Protein AF-A0A7C8A6H5-F1 (afdb_monomer)

Solvent-accessible surface area (backbone atoms only — not comparable to full-atom values): 8180 Å² total; per-residue (Å²): 136,84,84,82,81,81,84,80,77,82,80,70,72,73,62,60,58,61,56,54,55,52,52,55,51,50,64,53,47,51,59,51,53,50,50,53,52,53,54,54,66,75,66,67,78,63,75,45,79,48,80,43,55,62,35,34,33,38,32,46,80,95,40,56,68,58,50,48,51,50,26,66,50,40,50,58,56,51,53,5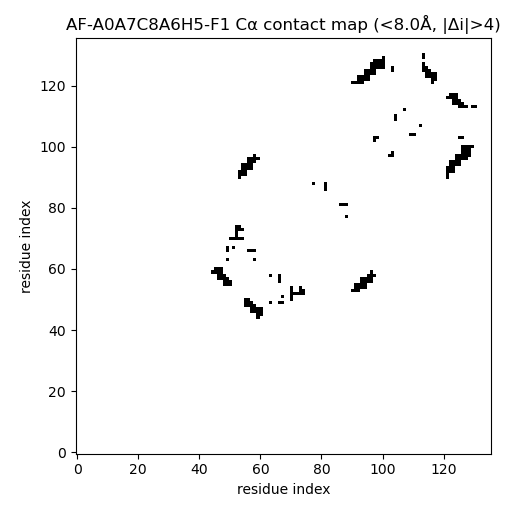2,50,26,67,75,71,74,49,83,79,90,64,67,40,36,35,38,53,33,63,53,57,64,62,47,40,70,77,34,100,45,92,84,63,54,60,51,74,43,74,98,67,42,30,35,43,32,33,42,67,72,54,73,82,74,84,122

Radius of gyration: 31.52 Å; Cα contacts (8 Å, |Δi|>4): 129; chains: 1; bounding box: 101×51×64 Å

Sequence (136 aa):
MRKRQSTINPAKDGVFDNQQSTIRNIALLFPMAFLIFFVVSLGAEEVYLLEEGGIKVLFESPHEPVARELAEIYPGVRAELENIFGWDLNITPSIILIRDTKQFQQMIRSPLTVAFAVPEKDLIVIDYSKMSAHTF

Nearest PDB structures (foldseek):
  4gaa-assembly1_B  TM=6.411E-01  e=1.776E-01  Xenopus laevis
  3b7t-assembly1_A  TM=6.364E-01  e=3.230E-01  Homo sapiens
  1gw6-assembly1_A  TM=6.122E-01  e=6.280E-01  Homo sapiens
  1h19-assembly1_A  TM=5.569E-01  e=4.504E-01  Homo sapiens
  3cho-assembly1_A  TM=6.126E-01  e=1.142E+00  Homo sapiens

Structure (mmCIF, N/CA/C/O backbone):
data_AF-A0A7C8A6H5-F1
#
_entry.id   AF-A0A7C8A6H5-F1
#
loop_
_atom_site.group_PDB
_atom_site.id
_atom_site.type_symbol
_atom_site.label_atom_id
_atom_site.label_alt_id
_atom_site.label_comp_id
_atom_site.label_asym_id
_atom_site.label_entity_id
_atom_site.label_seq_id
_atom_site.pdbx_PDB_ins_code
_atom_site.Cartn_x
_atom_site.Cartn_y
_atom_site.Cartn_z
_atom_site.occupancy
_atom_site.B_iso_or_equiv
_atom_site.auth_seq_id
_atom_site.auth_comp_id
_atom_site.auth_asym_id
_atom_site.auth_atom_id
_atom_site.pdbx_PDB_model_num
ATOM 1 N N . MET A 1 1 ? 87.103 -35.019 -41.434 1.00 46.25 1 MET A N 1
ATOM 2 C CA . MET A 1 1 ? 86.482 -33.672 -41.451 1.00 46.25 1 MET A CA 1
ATOM 3 C C . MET A 1 1 ? 85.149 -33.744 -40.707 1.00 46.25 1 MET A C 1
ATOM 5 O O . MET A 1 1 ? 84.340 -34.605 -41.023 1.00 46.25 1 MET A O 1
ATOM 9 N N . ARG A 1 2 ? 84.986 -32.941 -39.644 1.00 42.97 2 ARG A N 1
ATOM 10 C CA . ARG A 1 2 ? 83.870 -32.974 -38.671 1.00 42.97 2 ARG A CA 1
ATOM 11 C C . ARG A 1 2 ? 82.565 -32.427 -39.273 1.00 42.97 2 ARG A C 1
ATOM 13 O O . ARG A 1 2 ? 82.565 -31.312 -39.786 1.00 42.97 2 ARG A O 1
ATOM 20 N N . LYS A 1 3 ? 81.452 -33.156 -39.117 1.00 47.78 3 LYS A N 1
ATOM 21 C CA . LYS A 1 3 ? 80.086 -32.615 -39.262 1.00 47.78 3 LYS A CA 1
ATOM 22 C C . LYS A 1 3 ? 79.843 -31.558 -38.174 1.00 47.78 3 LYS A C 1
ATOM 24 O O . LYS A 1 3 ? 80.091 -31.834 -37.003 1.00 47.78 3 LYS A O 1
ATOM 29 N N . ARG A 1 4 ? 79.353 -30.368 -38.543 1.00 50.59 4 ARG A N 1
ATOM 30 C CA . ARG A 1 4 ? 78.789 -29.393 -37.593 1.00 50.59 4 ARG A CA 1
ATOM 31 C C . ARG A 1 4 ? 77.338 -29.787 -37.303 1.00 50.59 4 ARG A C 1
ATOM 33 O O . ARG A 1 4 ? 76.528 -29.830 -38.222 1.00 50.59 4 ARG A O 1
ATOM 40 N N . GLN A 1 5 ? 77.027 -30.085 -36.046 1.00 51.22 5 GLN A N 1
ATOM 41 C CA . GLN A 1 5 ? 75.654 -30.170 -35.549 1.00 51.22 5 GLN A CA 1
ATOM 42 C C . GLN A 1 5 ? 75.139 -28.751 -35.286 1.00 51.22 5 GLN A C 1
ATOM 44 O O . GLN A 1 5 ? 75.757 -27.993 -34.543 1.00 51.22 5 GLN A O 1
ATOM 49 N N . SER A 1 6 ? 74.029 -2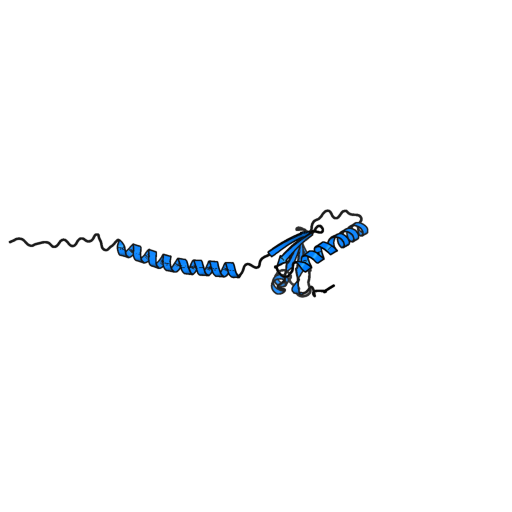8.398 -35.935 1.00 57.06 6 SER A N 1
ATOM 50 C CA . SER A 1 6 ? 73.233 -27.209 -35.633 1.00 57.06 6 SER A CA 1
ATOM 51 C C . SER A 1 6 ? 72.349 -27.539 -34.433 1.00 57.06 6 SER A C 1
ATOM 53 O O . SER A 1 6 ? 71.471 -28.396 -34.526 1.00 57.06 6 SER A O 1
ATOM 55 N N . THR A 1 7 ? 72.617 -26.924 -33.286 1.00 52.56 7 THR A N 1
ATOM 56 C CA . THR A 1 7 ? 71.765 -27.016 -32.099 1.00 52.56 7 THR A CA 1
ATOM 57 C C . THR A 1 7 ? 70.524 -26.153 -32.308 1.00 52.56 7 THR A C 1
ATOM 59 O O . THR A 1 7 ? 70.567 -24.940 -32.111 1.00 52.56 7 THR A O 1
ATOM 62 N N . ILE A 1 8 ? 69.420 -26.780 -32.713 1.00 59.19 8 ILE A N 1
ATOM 63 C CA . ILE A 1 8 ? 68.076 -26.205 -32.600 1.00 59.19 8 ILE A CA 1
ATOM 64 C C . ILE A 1 8 ? 67.708 -26.297 -31.117 1.00 59.19 8 ILE A C 1
ATOM 66 O O . ILE A 1 8 ? 67.745 -27.383 -30.544 1.00 59.19 8 ILE A O 1
ATOM 70 N N . ASN A 1 9 ? 67.446 -25.158 -30.478 1.00 55.50 9 ASN A N 1
ATOM 71 C CA . ASN A 1 9 ? 67.137 -25.071 -29.053 1.00 55.50 9 ASN A CA 1
ATOM 72 C C . ASN A 1 9 ? 65.602 -25.078 -28.880 1.00 55.50 9 ASN A C 1
ATOM 74 O O . ASN A 1 9 ? 64.980 -24.058 -29.166 1.00 55.50 9 ASN A O 1
ATOM 78 N N . PRO A 1 10 ? 64.969 -26.189 -28.451 1.00 50.72 10 PRO A N 1
ATOM 79 C CA . PRO A 1 10 ? 63.509 -26.356 -28.482 1.00 50.72 10 PRO A CA 1
ATOM 80 C C . PRO A 1 10 ? 62.769 -25.650 -27.329 1.00 50.72 10 PRO A C 1
ATOM 82 O O . PRO A 1 10 ? 61.564 -25.810 -27.173 1.00 50.72 10 PRO A O 1
ATOM 85 N N . ALA A 1 11 ? 63.471 -24.892 -26.483 1.00 52.25 11 ALA A N 1
ATOM 86 C CA . ALA A 1 11 ? 62.923 -24.395 -25.221 1.00 52.25 11 ALA A CA 1
ATOM 87 C C . ALA A 1 11 ? 62.239 -23.015 -25.298 1.00 52.25 11 ALA A C 1
ATOM 89 O O . ALA A 1 11 ? 61.730 -22.549 -24.281 1.00 52.25 11 ALA A O 1
ATOM 90 N N . LYS A 1 12 ? 62.227 -22.335 -26.455 1.00 52.78 12 LYS A N 1
ATOM 91 C CA . LYS A 1 12 ? 61.636 -20.984 -26.573 1.00 52.78 12 LYS A CA 1
ATOM 92 C C . LYS A 1 12 ? 60.240 -20.934 -27.190 1.00 52.78 12 LYS A C 1
ATOM 94 O O . LYS A 1 12 ? 59.549 -19.939 -26.992 1.00 52.78 12 LYS A O 1
ATOM 99 N N . ASP A 1 13 ? 59.794 -22.008 -27.830 1.00 54.72 13 ASP A N 1
ATOM 100 C CA . ASP A 1 13 ? 58.598 -21.943 -28.677 1.00 54.72 13 ASP A CA 1
ATOM 101 C C . ASP A 1 13 ? 57.312 -22.342 -27.924 1.00 54.72 13 ASP A C 1
ATOM 103 O O . ASP A 1 13 ? 56.215 -21.997 -28.343 1.00 54.72 13 ASP A O 1
ATOM 107 N N . GLY A 1 14 ? 57.427 -23.005 -26.763 1.00 52.25 14 GLY A N 1
ATOM 108 C CA . GLY A 1 14 ? 56.278 -23.521 -25.999 1.00 52.25 14 GLY A CA 1
ATOM 109 C C . GLY A 1 14 ? 55.718 -22.609 -24.897 1.00 52.25 14 GLY A C 1
ATOM 110 O O . GLY A 1 14 ? 54.669 -22.913 -24.336 1.00 52.25 14 GLY A O 1
ATOM 111 N N . VAL A 1 15 ? 56.397 -21.507 -24.553 1.00 51.78 15 VAL A N 1
ATOM 112 C CA . VAL A 1 15 ? 55.979 -20.617 -23.444 1.00 51.78 15 VAL A CA 1
ATOM 113 C C . VAL A 1 15 ? 55.149 -19.426 -23.939 1.00 51.78 15 VAL A C 1
ATOM 115 O O . VAL A 1 15 ? 54.221 -18.999 -23.256 1.00 51.78 15 VAL A O 1
ATOM 118 N N . PHE A 1 16 ? 55.419 -18.920 -25.146 1.00 51.94 16 PHE A N 1
ATOM 119 C CA . PHE A 1 16 ? 54.695 -17.770 -25.704 1.00 51.94 16 PHE A CA 1
ATOM 120 C C . PHE A 1 16 ? 53.270 -18.112 -26.168 1.00 51.94 16 PHE A C 1
ATOM 122 O O . PHE A 1 16 ? 52.378 -17.273 -26.058 1.00 51.94 16 PHE A O 1
ATOM 129 N N . ASP A 1 17 ? 53.030 -19.347 -26.611 1.00 56.09 17 ASP A N 1
ATOM 130 C CA . ASP A 1 17 ? 51.759 -19.746 -27.230 1.00 56.09 17 ASP A CA 1
ATOM 131 C C . ASP A 1 17 ? 50.621 -19.919 -26.195 1.00 56.09 17 ASP A C 1
ATOM 133 O O . ASP A 1 17 ? 49.484 -19.480 -26.388 1.00 56.09 17 ASP A O 1
ATOM 137 N N . ASN A 1 18 ? 50.939 -20.457 -25.010 1.00 53.53 18 ASN A N 1
ATOM 138 C CA . ASN A 1 18 ? 49.956 -20.635 -23.935 1.00 53.53 18 ASN A CA 1
ATOM 139 C C . ASN A 1 18 ? 49.540 -19.292 -23.296 1.00 53.53 18 ASN A C 1
ATOM 141 O O . ASN A 1 18 ? 48.363 -19.087 -22.992 1.00 53.53 18 ASN A O 1
ATOM 145 N N . GLN A 1 19 ? 50.480 -18.346 -23.167 1.00 53.62 19 GLN A N 1
ATOM 146 C CA . GLN A 1 19 ? 50.241 -17.010 -22.604 1.00 53.62 19 GLN A CA 1
ATOM 147 C C . GLN A 1 19 ? 49.394 -16.125 -23.539 1.00 53.62 19 GLN A C 1
ATOM 149 O O . GLN A 1 19 ? 48.608 -15.295 -23.083 1.00 53.62 19 GLN A O 1
ATOM 154 N N . GLN A 1 20 ? 49.488 -16.337 -24.854 1.00 55.91 20 GLN A N 1
ATOM 155 C CA . GLN A 1 20 ? 48.716 -15.596 -25.853 1.00 55.91 20 GLN A CA 1
ATOM 156 C C . GLN A 1 20 ? 47.242 -16.040 -25.912 1.00 55.91 20 GLN A C 1
ATOM 158 O O . GLN A 1 20 ? 46.350 -15.211 -26.113 1.00 55.91 20 GLN A O 1
ATOM 163 N N . SER A 1 21 ? 46.961 -17.324 -25.655 1.00 55.47 21 SER A N 1
ATOM 164 C CA . SER A 1 21 ? 45.593 -17.861 -25.577 1.00 55.47 21 SER A CA 1
ATOM 165 C C . SER A 1 21 ? 44.827 -17.392 -24.327 1.00 55.47 21 SER A C 1
ATOM 167 O O . SER A 1 21 ? 43.640 -17.067 -24.409 1.00 55.47 21 SER A O 1
ATOM 169 N N . THR A 1 22 ? 45.509 -17.269 -23.183 1.00 56.72 22 THR A N 1
ATOM 170 C CA . THR A 1 22 ? 44.914 -16.800 -21.921 1.00 56.72 22 THR A CA 1
ATOM 171 C C . THR A 1 22 ? 44.568 -15.316 -21.984 1.00 56.72 22 THR A C 1
ATOM 173 O O . THR A 1 22 ? 43.470 -14.934 -21.586 1.00 56.72 22 THR A O 1
ATOM 176 N N . ILE A 1 23 ? 45.445 -14.485 -22.560 1.00 59.34 23 ILE A N 1
ATOM 177 C CA . ILE A 1 23 ? 45.188 -13.047 -22.750 1.00 59.34 23 ILE A CA 1
ATOM 178 C C . ILE A 1 23 ? 43.997 -12.821 -23.692 1.00 59.34 23 ILE A C 1
ATOM 180 O O . ILE A 1 23 ? 43.159 -11.966 -23.416 1.00 59.34 23 ILE A O 1
ATOM 184 N N . ARG A 1 24 ? 43.861 -13.615 -24.764 1.00 57.69 24 ARG A N 1
ATOM 185 C CA . ARG A 1 24 ? 42.729 -13.515 -25.703 1.00 57.69 24 ARG A CA 1
ATOM 186 C C . ARG A 1 24 ? 41.391 -13.888 -25.052 1.00 57.69 24 ARG A C 1
ATOM 188 O O . ARG A 1 24 ? 40.385 -13.239 -25.320 1.00 57.69 24 ARG A O 1
ATOM 195 N N . ASN A 1 25 ? 41.384 -14.885 -24.167 1.00 58.25 25 ASN A N 1
ATOM 196 C CA . ASN A 1 25 ? 40.184 -15.293 -23.434 1.00 58.25 25 ASN A CA 1
ATOM 197 C C . ASN A 1 25 ? 39.819 -14.290 -22.325 1.00 58.25 25 ASN A C 1
ATOM 199 O O . ASN A 1 25 ? 38.649 -13.955 -22.176 1.00 58.25 25 ASN A O 1
ATOM 203 N N . ILE A 1 26 ? 40.799 -13.735 -21.601 1.00 60.72 26 ILE A N 1
ATOM 204 C CA . ILE A 1 26 ? 40.572 -12.66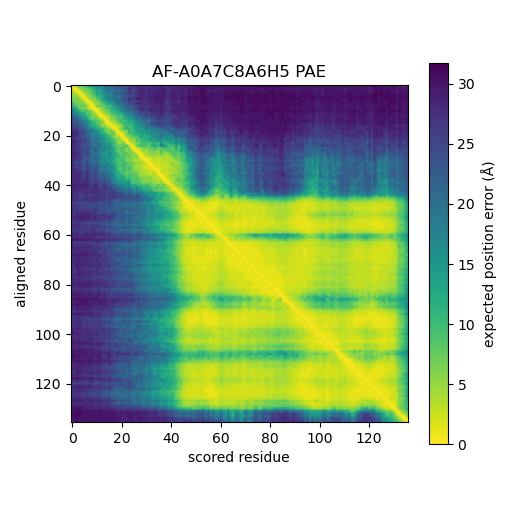8 -20.606 1.00 60.72 26 ILE A CA 1
ATOM 205 C C . ILE A 1 26 ? 40.062 -11.386 -21.285 1.00 60.72 26 ILE A C 1
ATOM 207 O O . ILE A 1 26 ? 39.130 -10.755 -20.789 1.00 60.72 26 ILE A O 1
ATOM 211 N N . ALA A 1 27 ? 40.606 -11.041 -22.457 1.00 67.31 27 ALA A N 1
ATOM 212 C CA . ALA A 1 27 ? 40.172 -9.893 -23.252 1.00 67.31 27 ALA A CA 1
ATOM 213 C C . ALA A 1 27 ? 38.741 -10.029 -23.806 1.00 67.31 27 ALA A C 1
ATOM 215 O O . ALA A 1 27 ? 38.126 -9.012 -24.107 1.00 67.31 27 ALA A O 1
ATOM 216 N N . LEU A 1 28 ? 38.200 -11.251 -23.919 1.00 62.72 28 LEU A N 1
ATOM 217 C CA . LEU A 1 28 ? 36.796 -11.509 -24.272 1.00 62.72 28 LEU A CA 1
ATOM 218 C C . LEU A 1 28 ? 35.878 -11.609 -23.042 1.00 62.72 28 LEU A C 1
ATOM 220 O O . LEU A 1 28 ? 34.720 -11.204 -23.108 1.00 62.72 28 LEU A O 1
ATOM 224 N N . LEU A 1 29 ? 36.387 -12.090 -21.904 1.00 67.19 29 LEU A N 1
ATOM 225 C CA . LEU A 1 29 ? 35.630 -12.148 -20.649 1.00 67.19 29 LEU A CA 1
ATOM 226 C C . LEU A 1 29 ? 35.382 -10.754 -20.056 1.00 67.19 29 LEU A C 1
ATOM 228 O O . LEU A 1 29 ? 34.307 -10.507 -19.516 1.00 67.19 29 LEU A O 1
ATOM 232 N N . PHE A 1 30 ? 36.337 -9.832 -20.197 1.00 74.88 30 PHE A N 1
ATOM 233 C CA . PHE A 1 30 ? 36.215 -8.457 -19.710 1.00 74.88 30 PHE A CA 1
ATOM 234 C C . PHE A 1 30 ? 35.038 -7.670 -20.331 1.00 74.88 30 PHE A C 1
ATOM 236 O O . PHE A 1 30 ? 34.218 -7.160 -19.567 1.00 74.88 30 PHE A O 1
ATOM 243 N N . PRO A 1 31 ? 34.862 -7.590 -21.669 1.00 79.12 31 PRO A N 1
ATOM 244 C CA . PRO A 1 31 ? 33.720 -6.898 -22.267 1.00 79.12 31 PRO A CA 1
ATOM 245 C C . PRO A 1 31 ? 32.392 -7.609 -21.991 1.00 79.12 31 PRO A C 1
ATOM 247 O O . PRO A 1 31 ? 31.372 -6.939 -21.869 1.00 79.12 31 PRO A O 1
ATOM 250 N N . MET A 1 32 ? 32.386 -8.939 -21.843 1.00 74.12 32 MET A N 1
ATOM 251 C CA . MET A 1 32 ? 31.176 -9.690 -21.495 1.00 74.12 32 MET A CA 1
ATOM 252 C C . MET A 1 32 ? 30.728 -9.406 -20.056 1.00 74.12 32 MET A C 1
ATOM 254 O O . MET A 1 32 ? 29.554 -9.130 -19.822 1.00 74.12 32 MET A O 1
ATOM 258 N N . ALA A 1 33 ? 31.660 -9.396 -19.099 1.00 78.31 33 ALA A N 1
ATOM 259 C CA . ALA A 1 33 ? 31.381 -9.008 -17.718 1.00 78.31 33 ALA A CA 1
ATOM 260 C C . ALA A 1 33 ? 30.963 -7.531 -17.610 1.00 78.31 33 ALA A C 1
ATOM 262 O O . ALA A 1 33 ? 30.037 -7.208 -16.869 1.00 78.31 33 ALA A O 1
ATOM 263 N N . PHE A 1 34 ? 31.592 -6.648 -18.392 1.00 75.75 34 PHE A N 1
ATOM 264 C CA . PHE A 1 34 ? 31.222 -5.235 -18.468 1.00 75.75 34 PHE A CA 1
ATOM 265 C C . PHE A 1 34 ? 29.803 -5.037 -19.019 1.00 75.75 34 PHE A C 1
ATOM 267 O O . PHE A 1 34 ? 29.039 -4.259 -18.457 1.00 75.75 34 PHE A O 1
ATOM 274 N N . LEU A 1 35 ? 29.415 -5.788 -20.056 1.00 72.75 35 LEU A N 1
ATOM 275 C CA . LEU A 1 35 ? 28.051 -5.792 -20.596 1.00 72.75 35 LEU A CA 1
ATOM 276 C C . LEU A 1 35 ? 27.024 -6.235 -19.552 1.00 72.75 35 LEU A C 1
ATOM 278 O O . LEU A 1 35 ? 25.993 -5.587 -19.399 1.00 72.75 35 LEU A O 1
ATOM 282 N N . ILE A 1 36 ? 27.317 -7.302 -18.805 1.00 71.88 36 ILE A N 1
ATOM 283 C CA . ILE A 1 36 ? 26.435 -7.790 -17.737 1.00 71.88 36 ILE A CA 1
ATOM 284 C C . ILE A 1 36 ? 26.292 -6.730 -16.634 1.00 71.88 36 ILE A C 1
ATOM 286 O O . ILE A 1 36 ? 25.178 -6.457 -16.193 1.00 71.88 36 ILE A O 1
ATOM 290 N N . PHE A 1 37 ? 27.390 -6.084 -16.228 1.00 66.00 37 PHE A N 1
ATOM 291 C CA . PHE A 1 37 ? 27.364 -5.017 -15.223 1.00 66.00 37 PHE A CA 1
ATOM 292 C C . PHE A 1 37 ? 26.546 -3.800 -15.684 1.00 66.00 37 PHE A C 1
ATOM 294 O O . PHE A 1 37 ? 25.729 -3.279 -14.925 1.00 66.00 37 PHE A O 1
ATOM 301 N N . PHE A 1 38 ? 26.706 -3.385 -16.944 1.00 63.62 38 PHE A N 1
ATOM 302 C CA . PHE A 1 38 ? 25.966 -2.256 -17.512 1.00 63.62 38 PHE A CA 1
ATOM 303 C C . PHE A 1 38 ? 24.454 -2.525 -17.566 1.00 63.62 38 PHE A C 1
ATOM 305 O O . PHE A 1 38 ? 23.663 -1.646 -17.237 1.00 63.62 38 PHE A O 1
ATOM 312 N N . VAL A 1 39 ? 24.047 -3.750 -17.922 1.00 65.00 39 VAL A N 1
ATOM 313 C CA . VAL A 1 39 ? 22.630 -4.153 -17.966 1.00 65.00 39 VAL A CA 1
ATOM 314 C C . VAL A 1 39 ? 21.988 -4.135 -16.575 1.00 65.00 39 VAL A C 1
ATOM 316 O O . VAL A 1 39 ? 20.867 -3.655 -16.441 1.00 65.00 39 VAL A O 1
ATOM 319 N N . VAL A 1 40 ? 22.689 -4.600 -15.535 1.00 62.62 40 VAL A N 1
ATOM 320 C CA . VAL A 1 40 ? 22.174 -4.571 -14.150 1.00 62.62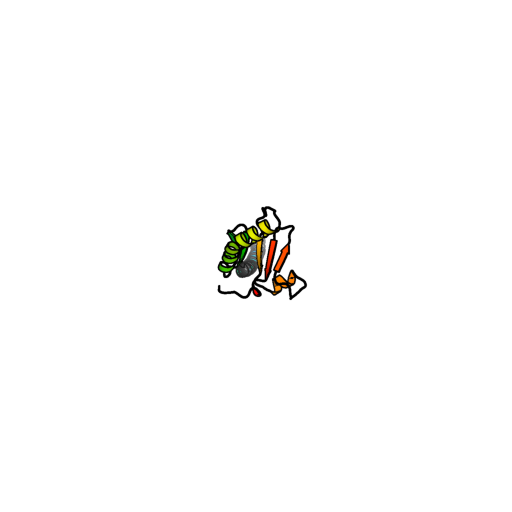 40 VAL A CA 1
ATOM 321 C C . VAL A 1 40 ? 22.024 -3.131 -13.646 1.00 62.62 40 VAL A C 1
ATOM 323 O O . VAL A 1 40 ? 21.018 -2.801 -13.026 1.00 62.62 40 VAL A O 1
ATOM 326 N N . SER A 1 41 ? 22.982 -2.257 -13.968 1.00 59.00 41 SER A N 1
ATOM 327 C CA . SER A 1 41 ? 22.953 -0.839 -13.585 1.00 59.00 41 SER A CA 1
ATOM 328 C C . SER A 1 41 ? 21.804 -0.049 -14.224 1.00 59.00 41 SER A C 1
ATOM 330 O O . SER A 1 41 ? 21.357 0.935 -13.646 1.00 59.00 41 SER A O 1
ATOM 332 N N . LEU A 1 42 ? 21.338 -0.452 -15.409 1.00 58.62 42 LEU A N 1
ATOM 333 C CA . LEU A 1 42 ? 20.215 0.175 -16.120 1.00 58.62 42 LEU A CA 1
ATOM 334 C C . LEU A 1 42 ? 18.835 -0.249 -15.584 1.00 58.62 42 LEU A C 1
ATOM 336 O O . LEU A 1 42 ? 17.843 0.387 -15.928 1.00 58.62 42 LEU A O 1
ATOM 340 N N . GLY A 1 43 ? 18.763 -1.321 -14.786 1.00 59.22 43 GLY A N 1
ATOM 341 C CA . GLY A 1 43 ? 17.509 -1.918 -14.311 1.00 59.22 43 GLY A CA 1
ATOM 342 C C . GLY A 1 43 ? 17.218 -1.737 -12.819 1.00 59.22 43 GLY A C 1
ATOM 343 O O . GLY A 1 43 ? 16.247 -2.308 -12.332 1.00 59.22 43 GLY A O 1
ATOM 344 N N . ALA A 1 44 ? 18.051 -0.998 -12.083 1.00 61.47 44 ALA A N 1
ATOM 345 C CA . ALA A 1 44 ? 17.797 -0.694 -10.680 1.00 61.47 44 ALA A CA 1
ATOM 346 C C . ALA A 1 44 ? 16.877 0.531 -10.578 1.00 61.47 44 ALA A C 1
ATOM 348 O O . ALA A 1 44 ? 17.327 1.667 -10.697 1.00 61.47 44 ALA A O 1
ATOM 349 N N . GLU A 1 45 ? 15.581 0.292 -10.393 1.00 67.06 45 GLU A N 1
ATOM 350 C CA . GLU A 1 45 ? 14.622 1.343 -10.048 1.00 67.06 45 GLU A CA 1
ATOM 351 C C . GLU A 1 45 ? 14.883 1.759 -8.587 1.00 67.06 45 GLU A C 1
ATOM 353 O O . GLU A 1 45 ? 14.922 0.913 -7.689 1.00 67.06 45 GLU A O 1
ATOM 358 N N . GLU A 1 46 ? 15.181 3.040 -8.343 1.00 78.50 46 GLU A N 1
ATOM 359 C CA . GLU A 1 46 ? 15.493 3.530 -6.996 1.00 78.50 46 GLU A CA 1
ATOM 360 C C . GLU A 1 46 ? 14.230 3.513 -6.125 1.00 78.50 46 GLU A C 1
ATOM 362 O O . GLU A 1 46 ? 13.271 4.247 -6.379 1.00 78.50 46 GLU A O 1
ATOM 367 N N . VAL A 1 47 ? 14.247 2.668 -5.091 1.00 86.31 47 VAL A N 1
ATOM 368 C CA . VAL A 1 47 ? 13.204 2.597 -4.064 1.00 86.31 47 VAL A CA 1
ATOM 369 C C . VAL A 1 47 ? 13.614 3.468 -2.880 1.00 86.31 47 VAL A C 1
ATOM 371 O O . VAL A 1 47 ? 14.684 3.287 -2.298 1.00 86.31 47 VAL A O 1
ATOM 374 N N . TYR A 1 48 ? 12.738 4.390 -2.507 1.00 91.44 48 TYR A N 1
ATOM 375 C CA . TYR A 1 48 ? 12.883 5.325 -1.400 1.00 91.44 48 TYR A CA 1
ATOM 376 C C . TYR A 1 48 ? 11.990 4.906 -0.232 1.00 91.44 48 TYR A C 1
ATOM 378 O O . TYR A 1 48 ? 10.980 4.225 -0.417 1.00 91.44 48 TYR A O 1
ATOM 386 N N . LEU A 1 49 ? 12.370 5.329 0.974 1.00 94.12 49 LEU A N 1
ATOM 387 C CA . LEU A 1 49 ? 11.629 5.103 2.211 1.00 94.12 49 LEU A CA 1
ATOM 388 C C . LEU A 1 49 ? 11.281 6.453 2.846 1.00 94.12 49 LEU A C 1
ATOM 390 O O . LEU A 1 49 ? 12.180 7.234 3.150 1.00 94.12 49 LEU A O 1
ATOM 394 N N . LEU A 1 50 ? 9.992 6.689 3.083 1.00 95.00 50 LEU A N 1
ATOM 395 C CA . LEU A 1 50 ? 9.490 7.766 3.935 1.00 95.00 50 LEU A CA 1
ATOM 396 C C . LEU A 1 50 ? 9.025 7.161 5.261 1.00 95.00 50 LEU A C 1
ATOM 398 O O . LEU A 1 50 ? 8.220 6.232 5.259 1.00 95.00 50 LEU A O 1
ATOM 402 N N . GLU A 1 51 ? 9.513 7.679 6.385 1.00 96.12 51 GLU A N 1
ATOM 403 C CA . GLU A 1 51 ? 9.108 7.245 7.727 1.00 96.12 51 GLU A CA 1
ATOM 404 C C . GLU A 1 51 ? 8.590 8.451 8.515 1.00 96.12 51 GLU A C 1
ATOM 406 O O . GLU A 1 51 ? 9.336 9.150 9.196 1.00 96.12 51 GLU A O 1
ATOM 411 N N . GLU A 1 52 ? 7.294 8.717 8.367 1.00 93.75 52 GLU A N 1
ATOM 412 C CA . GLU A 1 52 ? 6.597 9.867 8.944 1.00 93.75 52 GLU A CA 1
ATOM 413 C C . GLU A 1 52 ? 5.166 9.468 9.331 1.00 93.75 52 GLU A C 1
ATOM 415 O O . GLU A 1 52 ? 4.657 8.432 8.904 1.00 93.75 52 GLU A O 1
ATOM 420 N N . GLY A 1 53 ? 4.510 10.254 10.191 1.00 91.69 53 GLY A N 1
ATOM 421 C CA . GLY A 1 53 ? 3.099 10.037 10.540 1.00 91.69 53 GLY A CA 1
ATOM 422 C C . GLY A 1 53 ? 2.787 8.724 11.271 1.00 91.69 53 GLY A C 1
ATOM 423 O O . GLY A 1 53 ? 1.623 8.425 11.503 1.00 91.69 53 GLY A O 1
ATOM 424 N N . GLY A 1 54 ? 3.795 7.936 11.659 1.00 94.31 54 GLY A N 1
ATOM 425 C CA . GLY A 1 54 ? 3.603 6.610 12.253 1.00 94.31 54 GLY A CA 1
ATOM 426 C C . GLY A 1 54 ? 3.449 5.479 11.231 1.00 94.31 54 GLY A C 1
ATOM 427 O O . GLY A 1 54 ? 2.965 4.409 11.597 1.00 94.31 54 GLY A O 1
ATOM 428 N N . ILE A 1 55 ? 3.878 5.695 9.984 1.00 96.50 55 ILE A N 1
ATOM 429 C CA . ILE A 1 55 ? 3.950 4.677 8.929 1.00 96.50 55 ILE A CA 1
ATOM 430 C C . ILE A 1 55 ? 5.314 4.686 8.240 1.00 96.50 55 ILE A C 1
ATOM 432 O O . ILE A 1 55 ? 6.068 5.655 8.314 1.00 96.50 55 ILE A O 1
ATOM 436 N N . LYS A 1 56 ? 5.608 3.601 7.527 1.00 97.50 56 LYS A N 1
ATOM 437 C CA . LYS A 1 56 ? 6.750 3.486 6.615 1.00 97.50 56 LYS A CA 1
ATOM 438 C C . LYS A 1 56 ? 6.224 3.332 5.201 1.00 97.50 56 LYS A C 1
ATOM 440 O O . LYS A 1 56 ? 5.496 2.383 4.951 1.00 97.50 56 LYS A O 1
ATOM 445 N N . VAL A 1 57 ? 6.585 4.203 4.269 1.00 96.25 57 VAL A N 1
ATOM 446 C CA . VAL A 1 57 ? 6.148 4.106 2.870 1.00 96.25 57 VAL A CA 1
ATOM 447 C C . VAL A 1 57 ? 7.350 3.848 1.975 1.00 96.25 57 VAL A C 1
ATOM 449 O O . VAL A 1 57 ? 8.279 4.649 1.944 1.00 96.25 57 VAL A O 1
ATOM 452 N N . LEU A 1 58 ? 7.321 2.736 1.243 1.00 95.06 58 LEU A N 1
ATOM 453 C CA . LEU A 1 58 ? 8.275 2.408 0.193 1.00 95.06 58 LEU A CA 1
ATOM 454 C C . LEU A 1 58 ? 7.687 2.796 -1.164 1.00 95.06 58 LEU A C 1
ATOM 456 O O . LEU A 1 58 ? 6.584 2.362 -1.513 1.00 95.06 58 LEU A O 1
ATOM 460 N N . PHE A 1 59 ? 8.424 3.608 -1.918 1.00 91.25 59 PHE A N 1
ATOM 461 C CA . PHE A 1 59 ? 7.962 4.199 -3.174 1.00 91.25 59 PHE A CA 1
ATOM 462 C C . PHE A 1 59 ? 9.120 4.447 -4.152 1.00 91.25 59 PHE A C 1
ATOM 464 O O . PHE A 1 59 ? 10.279 4.486 -3.756 1.00 91.25 59 PHE A O 1
ATOM 471 N N . GLU A 1 60 ? 8.812 4.642 -5.432 1.00 87.00 60 GLU A N 1
ATOM 472 C CA . GLU A 1 60 ? 9.785 5.021 -6.471 1.00 87.00 60 GLU A CA 1
ATOM 473 C C . GLU A 1 60 ? 9.800 6.548 -6.691 1.00 87.00 60 GLU A C 1
ATOM 475 O O . GLU A 1 60 ? 8.796 7.221 -6.456 1.00 87.00 60 GLU A O 1
ATOM 480 N N . SER A 1 61 ? 10.917 7.098 -7.189 1.00 75.44 61 SER A N 1
ATOM 481 C CA . SER A 1 61 ? 11.247 8.545 -7.229 1.00 75.44 61 SER A CA 1
ATOM 482 C C . SER A 1 61 ? 10.118 9.536 -7.590 1.00 75.44 61 SER A C 1
ATOM 484 O O . SER A 1 61 ? 10.012 10.563 -6.920 1.00 75.44 61 SER A O 1
ATOM 486 N N . PRO A 1 62 ? 9.222 9.310 -8.576 1.00 79.88 62 PRO A N 1
ATOM 487 C CA . PRO A 1 62 ? 8.179 10.300 -8.862 1.00 79.88 62 PRO A CA 1
ATOM 488 C C . PRO A 1 62 ? 7.013 10.316 -7.848 1.00 79.88 62 PRO A C 1
ATOM 490 O O . PRO A 1 62 ? 6.073 11.089 -8.035 1.00 79.88 62 PRO A O 1
ATOM 493 N N . HIS A 1 63 ? 7.027 9.480 -6.803 1.00 82.38 63 HIS A N 1
ATOM 494 C CA . HIS A 1 63 ? 5.864 9.221 -5.938 1.00 82.38 63 HIS A CA 1
ATOM 495 C C . HIS A 1 63 ? 6.005 9.701 -4.486 1.00 82.38 63 HIS A C 1
ATOM 497 O O . HIS A 1 63 ? 5.134 9.413 -3.664 1.00 82.38 63 HIS A O 1
ATOM 503 N N . GLU A 1 64 ? 7.036 10.488 -4.170 1.00 88.56 64 GLU A N 1
ATOM 504 C CA . GLU A 1 64 ? 7.191 11.109 -2.844 1.00 88.56 64 GLU A CA 1
ATOM 505 C C . GLU A 1 64 ? 5.942 11.886 -2.373 1.00 88.56 64 GLU A C 1
ATOM 507 O O . GLU A 1 64 ? 5.558 11.714 -1.215 1.00 88.56 64 GLU A O 1
ATOM 512 N N . PRO A 1 65 ? 5.243 12.682 -3.218 1.00 89.81 65 PRO A N 1
ATOM 513 C CA . PRO A 1 65 ? 4.063 13.425 -2.769 1.00 89.81 65 PRO A CA 1
ATOM 514 C C . PRO A 1 65 ? 2.954 12.526 -2.212 1.00 89.81 65 PRO A C 1
ATOM 516 O O . PRO A 1 65 ? 2.320 12.871 -1.223 1.00 89.81 65 PRO A O 1
ATOM 519 N N . VAL A 1 66 ? 2.764 11.348 -2.809 1.00 88.62 66 VAL A N 1
ATOM 520 C CA . VAL A 1 66 ? 1.743 10.374 -2.393 1.00 88.62 66 VAL A CA 1
ATOM 521 C C . VAL A 1 66 ? 2.160 9.696 -1.095 1.00 88.62 66 VAL A C 1
ATOM 523 O O . VAL A 1 66 ? 1.339 9.487 -0.208 1.00 88.62 66 VAL A O 1
ATOM 526 N N . ALA A 1 67 ? 3.449 9.373 -0.953 1.00 91.88 67 ALA A N 1
ATOM 527 C CA . ALA A 1 67 ? 3.976 8.854 0.302 1.00 91.88 67 ALA A CA 1
ATOM 528 C C . ALA A 1 67 ? 3.754 9.848 1.452 1.00 91.88 67 ALA A C 1
ATOM 530 O O . ALA A 1 67 ? 3.329 9.446 2.536 1.00 91.88 67 ALA A O 1
ATOM 531 N N . ARG A 1 68 ? 3.977 11.142 1.194 1.00 93.75 68 ARG A N 1
ATOM 532 C CA . ARG A 1 68 ? 3.751 12.212 2.169 1.00 93.75 68 ARG A CA 1
ATOM 533 C C . ARG A 1 68 ? 2.273 12.384 2.507 1.00 93.75 68 ARG A C 1
ATOM 535 O O . ARG A 1 68 ? 1.934 12.445 3.680 1.00 93.75 68 ARG A O 1
ATOM 542 N N . GLU A 1 69 ? 1.397 12.369 1.508 1.00 91.94 69 GLU A N 1
ATOM 543 C CA . GLU A 1 69 ? -0.055 12.421 1.716 1.00 91.94 69 GLU A CA 1
ATOM 544 C C . GLU A 1 69 ? -0.537 11.269 2.615 1.00 91.94 69 GLU A C 1
ATOM 546 O O . GLU A 1 69 ? -1.284 11.484 3.569 1.00 91.94 69 GLU A O 1
ATOM 551 N N . LEU A 1 70 ? -0.054 10.042 2.383 1.00 92.56 70 LEU A N 1
ATOM 552 C CA . LEU A 1 70 ? -0.370 8.901 3.248 1.00 92.56 70 LEU A CA 1
ATOM 553 C C . LEU A 1 70 ? 0.102 9.120 4.692 1.00 92.56 70 LEU A C 1
ATOM 555 O O . LEU A 1 70 ? -0.626 8.779 5.628 1.00 92.56 70 LEU A O 1
ATOM 559 N N . ALA A 1 71 ? 1.291 9.697 4.879 1.00 94.62 71 ALA A N 1
ATOM 560 C CA . ALA A 1 71 ? 1.828 10.011 6.201 1.00 94.62 71 ALA A CA 1
ATOM 561 C C . ALA A 1 71 ? 1.028 11.116 6.913 1.00 94.62 71 ALA A C 1
ATOM 563 O O . ALA A 1 71 ? 0.892 11.082 8.135 1.00 94.62 71 ALA A O 1
ATOM 564 N N . GLU A 1 72 ? 0.454 12.061 6.168 1.00 95.25 72 GLU A N 1
ATOM 565 C CA . GLU A 1 72 ? -0.417 13.112 6.706 1.00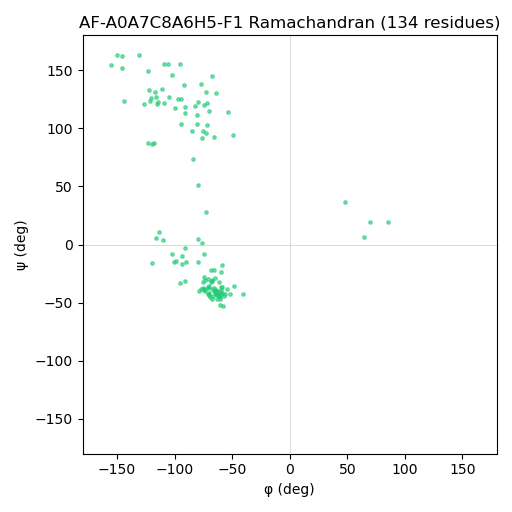 95.25 72 GLU A CA 1
ATOM 566 C C . GLU A 1 72 ? -1.808 12.578 7.093 1.00 95.25 72 GLU A C 1
ATOM 568 O O . GLU A 1 72 ? -2.356 12.969 8.125 1.00 95.25 72 GLU A O 1
ATOM 573 N N . ILE A 1 73 ? -2.371 11.656 6.304 1.00 93.38 73 ILE A N 1
ATOM 574 C CA . ILE A 1 73 ? -3.712 11.089 6.532 1.00 93.38 73 ILE A CA 1
ATOM 575 C C . ILE A 1 73 ? -3.713 10.048 7.663 1.00 93.38 73 ILE A C 1
ATOM 577 O O . ILE A 1 73 ? -4.667 9.983 8.448 1.00 93.38 73 ILE A O 1
ATOM 581 N N . TYR A 1 74 ? -2.669 9.218 7.764 1.00 93.94 74 TYR A N 1
ATOM 582 C CA . TYR A 1 74 ? -2.664 8.063 8.667 1.00 93.94 74 TYR A CA 1
ATOM 583 C C . TYR A 1 74 ? -2.924 8.391 10.147 1.00 93.94 74 TYR A C 1
ATOM 585 O O . TYR A 1 74 ? -3.716 7.667 10.753 1.00 93.94 74 TYR A O 1
ATOM 593 N N . PRO A 1 75 ? -2.358 9.454 10.756 1.00 94.56 75 PRO A N 1
ATOM 594 C CA . PRO A 1 75 ? -2.660 9.804 12.143 1.00 94.56 75 PRO A CA 1
ATOM 595 C C . PRO A 1 75 ? -4.160 9.973 12.417 1.00 94.56 75 PRO A C 1
ATOM 597 O O . PRO A 1 75 ? -4.644 9.543 13.464 1.00 94.56 75 PRO A O 1
ATOM 600 N N . GLY A 1 76 ? -4.904 10.551 11.467 1.00 94.75 76 GLY A N 1
ATOM 601 C CA . GLY A 1 76 ? -6.356 10.705 11.565 1.00 94.75 76 GLY A CA 1
ATOM 602 C C . GLY A 1 76 ? -7.082 9.361 11.518 1.00 94.75 76 GLY A C 1
ATOM 603 O O . GLY A 1 76 ? -7.916 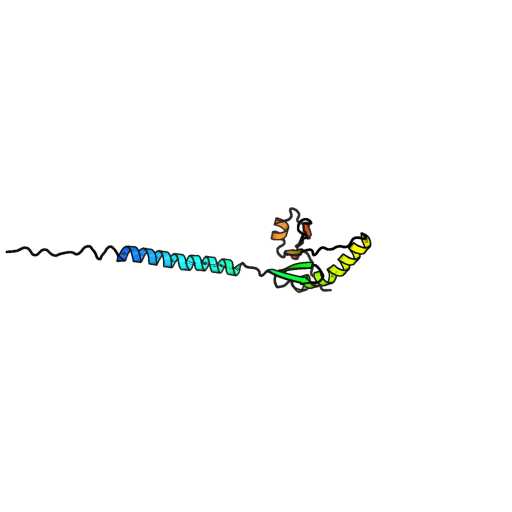9.084 12.379 1.00 94.75 76 GLY A O 1
ATOM 604 N N . VAL A 1 77 ? -6.707 8.496 10.569 1.00 92.88 77 VAL A N 1
ATOM 605 C CA . VAL A 1 77 ? -7.257 7.132 10.448 1.00 92.88 77 VAL A CA 1
ATOM 606 C C . VAL A 1 77 ? -6.961 6.308 11.700 1.00 92.88 77 VAL A C 1
ATOM 608 O O . VAL A 1 77 ? -7.845 5.630 12.220 1.00 92.88 77 VAL A O 1
ATOM 611 N N . ARG A 1 78 ? -5.733 6.385 12.225 1.00 93.12 78 ARG A N 1
ATOM 612 C CA . ARG A 1 78 ? -5.341 5.712 13.464 1.00 93.12 78 ARG A CA 1
ATOM 613 C C . ARG A 1 78 ? -6.225 6.162 14.624 1.00 93.12 78 ARG A C 1
ATOM 615 O O . ARG A 1 78 ? -6.825 5.312 15.273 1.00 93.12 78 ARG A O 1
ATOM 622 N N . ALA A 1 79 ? -6.349 7.469 14.847 1.00 93.88 79 ALA A N 1
ATOM 623 C CA . ALA A 1 79 ? -7.154 8.008 15.941 1.00 93.88 79 ALA A CA 1
ATOM 624 C C . ALA A 1 79 ? -8.634 7.597 15.838 1.00 93.88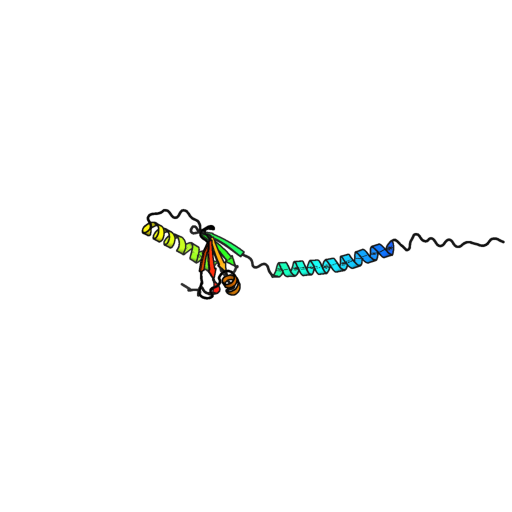 79 ALA A C 1
ATOM 626 O O . ALA A 1 79 ? -9.263 7.272 16.847 1.00 93.88 79 ALA A O 1
ATOM 627 N N . GLU A 1 80 ? -9.194 7.571 14.625 1.00 94.62 80 GLU A N 1
ATOM 628 C CA . GLU A 1 80 ? -10.564 7.108 14.392 1.00 94.62 80 GLU A CA 1
ATOM 629 C C . GLU A 1 80 ? -10.733 5.629 14.768 1.00 94.62 80 GLU A C 1
ATOM 631 O O . GLU A 1 80 ? -11.666 5.278 15.495 1.00 94.62 80 GLU A O 1
ATOM 636 N N . LEU A 1 81 ? -9.810 4.764 14.336 1.00 92.56 81 LEU A N 1
ATOM 637 C CA . LEU A 1 81 ? -9.836 3.340 14.674 1.00 92.56 81 LEU A CA 1
ATOM 638 C C . LEU A 1 81 ? -9.665 3.110 16.182 1.00 92.56 81 LEU A C 1
ATOM 640 O O . LEU A 1 81 ? -10.384 2.297 16.761 1.00 92.56 81 LEU A O 1
ATOM 644 N N . GLU A 1 82 ? -8.753 3.827 16.837 1.00 94.88 82 GLU A N 1
ATOM 645 C CA . GLU A 1 82 ? -8.570 3.752 18.292 1.00 94.88 82 GLU A CA 1
ATOM 646 C C . GLU A 1 82 ? -9.853 4.139 19.038 1.00 94.88 82 GLU A C 1
ATOM 648 O O . GLU A 1 82 ? -10.272 3.438 19.960 1.00 94.88 82 GLU A O 1
ATOM 653 N N . ASN A 1 83 ? -10.541 5.189 18.584 1.00 94.75 83 ASN A N 1
ATOM 654 C CA . ASN A 1 83 ? -11.804 5.632 19.166 1.00 94.75 83 ASN A CA 1
ATOM 655 C C . ASN A 1 83 ? -12.961 4.637 18.942 1.00 94.75 83 ASN A C 1
ATOM 657 O O . ASN A 1 83 ? -13.780 4.440 19.837 1.00 94.75 83 ASN A O 1
ATOM 661 N N . ILE A 1 84 ? -13.037 3.996 17.769 1.00 94.94 84 ILE A N 1
ATOM 662 C CA . ILE A 1 84 ? -14.092 3.015 17.451 1.00 94.94 84 ILE A CA 1
ATOM 663 C C . ILE A 1 84 ? -13.920 1.725 18.259 1.00 94.94 84 ILE A C 1
ATOM 665 O O . ILE A 1 84 ? -14.900 1.172 18.760 1.00 94.94 84 ILE A O 1
ATOM 669 N N . PHE A 1 85 ? -12.689 1.225 18.368 1.00 91.94 85 PHE A N 1
ATOM 670 C CA . PHE A 1 85 ? -12.415 -0.093 18.948 1.00 91.94 85 PHE A CA 1
ATOM 671 C C . PHE A 1 85 ? -11.973 -0.043 20.417 1.00 91.94 85 PHE A C 1
ATOM 673 O O . PHE A 1 85 ? -11.978 -1.077 21.084 1.00 91.94 85 PHE A O 1
ATOM 680 N N . GLY A 1 86 ? -11.608 1.132 20.941 1.00 90.69 86 GLY A N 1
ATOM 681 C CA . GLY A 1 86 ? -11.156 1.311 22.324 1.00 90.69 86 GLY A CA 1
ATOM 682 C C . GLY A 1 86 ? -9.784 0.694 22.621 1.00 90.69 86 GLY A C 1
ATOM 683 O O . GLY A 1 86 ? -9.467 0.434 23.781 1.00 90.69 86 GLY A O 1
ATOM 684 N N . TRP A 1 87 ? -8.989 0.426 21.583 1.00 88.06 87 TRP A N 1
ATOM 685 C CA . TRP A 1 87 ? -7.631 -0.118 21.670 1.00 88.06 87 TRP A CA 1
ATOM 686 C C . TRP A 1 87 ? -6.578 0.935 21.297 1.00 88.06 87 TRP A C 1
ATOM 688 O O . TRP A 1 87 ? -6.881 1.872 20.567 1.00 88.06 87 TRP A O 1
ATOM 698 N N . ASP A 1 88 ? -5.348 0.779 21.787 1.00 86.38 88 ASP A N 1
ATOM 699 C CA . ASP A 1 88 ? -4.194 1.563 21.323 1.00 86.38 88 ASP A CA 1
ATOM 700 C C . ASP A 1 88 ? -3.516 0.811 20.170 1.00 86.38 88 ASP A C 1
ATOM 702 O O . ASP A 1 88 ? -3.049 -0.323 20.338 1.00 86.38 88 ASP A O 1
ATOM 706 N N . LEU A 1 89 ? -3.483 1.427 18.988 1.00 85.38 89 LEU A N 1
ATOM 707 C CA . LEU A 1 89 ? -2.869 0.867 17.789 1.00 85.38 89 LEU A CA 1
ATOM 708 C C . LEU A 1 89 ? -1.365 1.155 17.810 1.00 85.38 89 LEU A C 1
ATOM 710 O O . LEU A 1 89 ? -0.851 1.972 17.050 1.00 85.38 89 LEU A O 1
ATOM 714 N N . ASN A 1 90 ? -0.633 0.446 18.669 1.00 85.94 90 ASN A N 1
ATOM 715 C CA . ASN A 1 90 ? 0.822 0.574 18.789 1.00 85.94 90 ASN A CA 1
ATOM 716 C C . ASN A 1 90 ? 1.582 -0.200 17.690 1.00 85.94 90 ASN A C 1
ATOM 718 O O . ASN A 1 90 ? 2.464 -1.013 17.972 1.00 85.94 90 ASN A O 1
ATOM 722 N N . ILE A 1 91 ? 1.201 0.025 16.431 1.00 88.88 91 ILE A N 1
ATOM 723 C CA . ILE A 1 91 ? 1.833 -0.552 15.241 1.00 88.88 91 ILE A CA 1
ATOM 724 C C . ILE A 1 91 ? 2.298 0.556 14.294 1.00 88.88 91 ILE A C 1
ATOM 726 O O . ILE A 1 91 ? 1.688 1.622 14.201 1.00 88.88 91 ILE A O 1
ATOM 730 N N . THR A 1 92 ? 3.378 0.289 13.565 1.00 94.06 92 THR A N 1
ATOM 731 C CA . THR A 1 92 ? 3.913 1.174 12.521 1.00 94.06 92 THR A CA 1
ATOM 732 C C . THR A 1 92 ? 3.895 0.409 11.204 1.00 94.06 92 THR A C 1
ATOM 734 O O . THR A 1 92 ? 4.883 -0.258 10.875 1.00 94.06 92 THR A O 1
ATOM 737 N N . PRO A 1 93 ? 2.766 0.429 10.476 1.00 95.19 93 PRO A N 1
ATOM 738 C CA . PRO A 1 93 ? 2.626 -0.372 9.279 1.00 95.19 93 PRO A CA 1
ATOM 739 C C . PRO A 1 93 ? 3.565 0.122 8.181 1.00 95.19 93 PRO A C 1
ATOM 741 O O . PRO A 1 93 ? 3.829 1.317 8.027 1.00 95.19 93 PRO A O 1
ATOM 744 N N . SER A 1 94 ? 4.058 -0.834 7.406 1.00 97.44 94 SER A N 1
ATOM 745 C CA . SER A 1 94 ? 4.778 -0.586 6.168 1.00 97.44 94 SER A CA 1
ATOM 746 C C . SER A 1 94 ? 3.794 -0.589 5.005 1.00 97.44 94 SER A C 1
ATOM 748 O O . SER A 1 94 ? 2.923 -1.448 4.919 1.00 97.44 94 SER A O 1
ATOM 750 N N . ILE A 1 95 ? 3.940 0.352 4.087 1.00 96.19 95 ILE A N 1
ATOM 751 C CA . ILE A 1 95 ? 3.138 0.489 2.880 1.00 96.19 95 ILE A CA 1
ATOM 752 C C . ILE A 1 95 ? 4.088 0.404 1.693 1.00 96.19 95 ILE A C 1
ATOM 754 O O . ILE A 1 95 ? 5.065 1.142 1.633 1.00 96.19 95 ILE A O 1
ATOM 758 N N . ILE A 1 96 ? 3.815 -0.490 0.748 1.00 94.44 96 ILE A N 1
ATOM 759 C CA . ILE A 1 96 ? 4.546 -0.573 -0.518 1.00 94.44 96 ILE A CA 1
ATOM 760 C C . ILE A 1 96 ? 3.626 -0.088 -1.630 1.00 94.44 96 ILE A C 1
ATOM 762 O O . ILE A 1 96 ? 2.550 -0.654 -1.846 1.00 94.44 96 ILE A O 1
ATOM 766 N N . LEU A 1 97 ? 4.071 0.940 -2.346 1.00 92.75 97 LEU A N 1
ATOM 767 C CA . LEU A 1 97 ? 3.413 1.438 -3.547 1.00 92.75 97 LEU A CA 1
ATOM 768 C C . LEU A 1 97 ? 3.992 0.716 -4.766 1.00 92.75 97 LEU A C 1
ATOM 770 O O . LEU A 1 97 ? 5.159 0.898 -5.098 1.00 92.75 97 LEU A O 1
ATOM 774 N N . ILE A 1 98 ? 3.182 -0.109 -5.433 1.00 90.25 98 ILE A N 1
ATOM 775 C CA . ILE A 1 98 ? 3.578 -0.804 -6.663 1.00 90.25 98 ILE A CA 1
ATOM 776 C C . ILE A 1 98 ? 3.012 -0.049 -7.857 1.00 90.25 98 ILE A C 1
ATOM 778 O O . ILE A 1 98 ? 1.796 0.050 -8.023 1.00 90.25 98 ILE A O 1
ATOM 782 N N . ARG A 1 99 ? 3.898 0.464 -8.711 1.00 86.44 99 ARG A N 1
ATOM 783 C CA . ARG A 1 99 ? 3.519 1.190 -9.925 1.00 86.44 99 ARG A CA 1
ATOM 784 C C . ARG A 1 99 ? 3.101 0.265 -11.064 1.00 86.44 99 ARG A C 1
ATOM 786 O O . ARG A 1 99 ? 2.178 0.585 -11.807 1.00 86.44 99 ARG A O 1
ATOM 793 N N . ASP A 1 100 ? 3.784 -0.859 -11.245 1.00 88.12 100 ASP A N 1
ATOM 794 C CA . ASP A 1 100 ? 3.448 -1.794 -12.316 1.00 88.12 100 ASP A CA 1
ATOM 795 C C . ASP A 1 100 ? 2.260 -2.675 -11.905 1.00 88.12 100 ASP A C 1
ATOM 797 O O . ASP A 1 100 ? 2.408 -3.650 -11.163 1.00 88.12 100 ASP A O 1
ATOM 801 N N . THR A 1 101 ? 1.078 -2.365 -12.451 1.00 87.38 101 THR A N 1
ATOM 802 C CA . THR A 1 101 ? -0.148 -3.158 -12.281 1.00 87.38 101 THR A CA 1
ATOM 803 C C . THR A 1 101 ? 0.090 -4.647 -12.533 1.00 87.38 101 THR A C 1
ATOM 805 O O . THR A 1 101 ? -0.532 -5.490 -11.891 1.00 87.38 101 THR A O 1
ATOM 808 N N . LYS A 1 102 ? 0.967 -5.008 -13.481 1.00 88.75 102 LYS A N 1
ATOM 809 C CA . LYS A 1 102 ? 1.247 -6.412 -13.797 1.00 88.75 102 LYS A CA 1
ATOM 810 C C . LYS A 1 102 ? 2.025 -7.077 -12.674 1.00 88.75 102 LYS A C 1
ATOM 812 O O . LYS A 1 102 ? 1.682 -8.201 -12.322 1.00 88.75 102 LYS A O 1
ATOM 817 N N . GLN A 1 103 ? 3.020 -6.402 -12.097 1.00 88.62 103 GLN A N 1
ATOM 818 C CA . GLN A 1 103 ? 3.740 -6.916 -10.927 1.00 88.62 103 GLN A CA 1
ATOM 819 C C . GLN A 1 103 ? 2.787 -7.087 -9.743 1.00 88.62 103 GLN A C 1
ATOM 821 O O . GLN A 1 103 ? 2.752 -8.151 -9.129 1.00 88.62 103 GLN A O 1
ATOM 826 N N . PHE A 1 104 ? 1.921 -6.105 -9.492 1.00 90.50 104 PHE A N 1
ATOM 827 C CA . PHE A 1 104 ? 0.897 -6.209 -8.454 1.00 90.50 104 PHE A CA 1
ATOM 828 C C . PHE A 1 104 ? -0.069 -7.386 -8.702 1.00 90.50 104 PHE A C 1
ATOM 830 O O . PHE A 1 104 ? -0.305 -8.210 -7.821 1.00 90.50 104 PHE A O 1
ATOM 837 N N . GLN A 1 105 ? -0.578 -7.545 -9.927 1.00 88.00 105 GLN A N 1
ATOM 838 C CA . GLN A 1 105 ? -1.460 -8.661 -10.303 1.00 88.00 105 GLN A CA 1
ATOM 839 C C . GLN A 1 105 ? -0.756 -10.024 -10.323 1.00 88.00 105 GLN A C 1
ATOM 841 O O . GLN A 1 105 ? -1.407 -11.056 -10.203 1.00 88.00 105 GLN A O 1
ATOM 846 N N . GLN A 1 106 ? 0.567 -10.085 -10.458 1.00 88.75 106 GLN A N 1
ATOM 847 C CA . GLN A 1 106 ? 1.292 -11.344 -10.265 1.00 88.75 106 GLN A CA 1
ATOM 848 C C . GLN A 1 106 ? 1.261 -11.782 -8.796 1.00 88.75 106 GLN A C 1
ATOM 850 O O . GLN A 1 106 ? 1.203 -12.980 -8.517 1.00 88.75 106 GLN A O 1
ATOM 855 N N . MET A 1 107 ? 1.243 -10.825 -7.863 1.00 86.19 107 MET A N 1
ATOM 856 C CA . MET A 1 107 ? 1.103 -11.099 -6.430 1.00 86.19 107 MET A CA 1
ATOM 857 C C . MET A 1 107 ? -0.334 -11.489 -6.061 1.00 86.19 107 MET A C 1
ATOM 859 O O . MET A 1 107 ? -0.543 -12.244 -5.111 1.00 86.19 107 MET A O 1
ATOM 863 N N . ILE A 1 108 ? -1.326 -11.015 -6.822 1.00 85.62 108 ILE A N 1
ATOM 864 C CA . ILE A 1 108 ? -2.747 -11.182 -6.506 1.00 85.62 108 ILE A CA 1
ATOM 865 C C . ILE A 1 108 ? -3.497 -11.799 -7.677 1.00 85.62 108 ILE A C 1
ATOM 867 O O . ILE A 1 108 ? -3.640 -11.204 -8.735 1.00 85.62 108 ILE A O 1
ATOM 871 N N . ARG A 1 109 ? -4.119 -12.958 -7.460 1.00 79.69 109 ARG A N 1
ATOM 872 C CA . ARG A 1 109 ? -4.892 -13.683 -8.488 1.00 79.69 109 ARG A CA 1
ATOM 873 C C . ARG A 1 109 ? -6.245 -13.035 -8.845 1.00 79.69 109 ARG A C 1
ATOM 875 O O . ARG A 1 109 ? -7.182 -13.743 -9.204 1.00 79.69 109 ARG A O 1
ATOM 882 N N . SER A 1 110 ? -6.379 -11.716 -8.713 1.00 84.19 110 SER A N 1
ATOM 883 C CA . SER A 1 110 ? -7.599 -10.966 -9.015 1.00 84.19 110 SER A CA 1
ATOM 884 C C . SER A 1 110 ? -7.270 -9.594 -9.613 1.00 84.19 110 SER A C 1
ATOM 886 O O . SER A 1 110 ? -6.619 -8.786 -8.950 1.00 84.19 110 SER A O 1
ATOM 888 N N . PRO A 1 111 ? -7.774 -9.266 -10.818 1.00 81.62 111 PRO A N 1
ATOM 889 C CA . PRO A 1 111 ? -7.577 -7.951 -11.427 1.00 81.62 111 PRO A CA 1
ATOM 890 C C . PRO A 1 111 ? -8.427 -6.846 -10.775 1.00 81.62 111 PRO A C 1
ATOM 892 O O . PRO A 1 111 ? -8.254 -5.676 -11.113 1.00 81.62 111 PRO A O 1
ATOM 895 N N . LEU A 1 112 ? -9.353 -7.199 -9.874 1.00 85.88 112 LEU A N 1
ATOM 896 C CA . LEU A 1 112 ? -10.254 -6.260 -9.192 1.00 85.88 112 LEU A CA 1
ATOM 897 C C . LEU A 1 112 ? -9.679 -5.719 -7.878 1.00 85.88 112 LEU A C 1
ATOM 899 O O . LEU A 1 112 ? -10.182 -4.733 -7.351 1.00 85.88 112 LEU A O 1
ATOM 903 N N . THR A 1 113 ? -8.637 -6.351 -7.343 1.00 89.88 113 THR A N 1
ATOM 904 C CA . THR A 1 113 ? -7.972 -5.888 -6.124 1.00 89.88 113 THR A CA 1
ATOM 905 C C . THR A 1 113 ? -7.073 -4.695 -6.453 1.00 89.88 113 THR A C 1
ATOM 907 O O . THR A 1 113 ? -6.405 -4.695 -7.486 1.00 89.88 113 THR A O 1
ATOM 910 N N . VAL A 1 114 ? -7.078 -3.678 -5.588 1.00 90.81 114 VAL A N 1
ATOM 911 C CA . VAL A 1 114 ? -6.239 -2.463 -5.705 1.00 90.81 114 VAL A CA 1
ATOM 912 C C . VAL A 1 114 ? -5.300 -2.281 -4.516 1.00 90.81 114 VAL A C 1
ATOM 914 O O . VAL A 1 114 ? -4.340 -1.529 -4.591 1.00 90.81 114 VAL A O 1
ATOM 917 N N . ALA A 1 115 ? -5.559 -2.986 -3.417 1.00 93.12 115 ALA A N 1
ATOM 918 C CA . ALA A 1 115 ? -4.685 -3.052 -2.260 1.00 93.12 115 ALA A CA 1
ATOM 919 C C . ALA A 1 115 ? -4.939 -4.355 -1.499 1.00 93.12 115 ALA A C 1
ATOM 921 O O . ALA A 1 115 ? -6.040 -4.910 -1.558 1.00 93.12 115 ALA A O 1
ATOM 922 N N . PHE A 1 116 ? -3.938 -4.834 -0.771 1.00 93.38 116 PHE A N 1
ATOM 923 C CA . PHE A 1 116 ? -4.090 -5.932 0.178 1.00 93.38 116 PHE A CA 1
ATOM 924 C C . PHE A 1 116 ? -3.174 -5.737 1.381 1.00 93.38 116 PHE A C 1
ATOM 926 O O . PHE A 1 116 ? -2.108 -5.135 1.276 1.00 93.38 116 PHE A O 1
ATOM 933 N N . ALA A 1 117 ? -3.591 -6.277 2.523 1.00 94.31 117 ALA A N 1
ATOM 934 C CA . ALA A 1 117 ? -2.784 -6.310 3.731 1.00 94.31 117 ALA A CA 1
ATOM 935 C C . ALA A 1 117 ? -2.185 -7.707 3.941 1.00 94.31 117 ALA A C 1
ATOM 937 O O . ALA A 1 117 ? -2.819 -8.723 3.650 1.00 94.31 117 ALA A O 1
ATOM 938 N N . VAL A 1 118 ? -0.975 -7.743 4.491 1.00 94.94 118 VAL A N 1
ATOM 939 C CA . VAL A 1 118 ? -0.284 -8.923 5.010 1.00 94.94 118 VAL A CA 1
ATOM 940 C C . VAL A 1 118 ? -0.065 -8.688 6.510 1.00 94.94 118 VAL A C 1
ATOM 942 O O . VAL A 1 118 ? 0.977 -8.157 6.896 1.00 94.94 118 VAL A O 1
ATOM 945 N N . PRO A 1 119 ? -1.044 -9.049 7.363 1.00 91.94 119 PRO A N 1
ATOM 946 C CA . PRO A 1 119 ? -1.040 -8.670 8.778 1.00 91.94 119 PRO A CA 1
ATOM 947 C C . PRO A 1 119 ? 0.169 -9.181 9.560 1.00 91.94 119 PRO A C 1
ATOM 949 O O . PRO A 1 119 ? 0.710 -8.459 10.379 1.00 91.94 119 PRO A O 1
ATOM 952 N N . GLU A 1 120 ? 0.655 -10.390 9.259 1.00 94.62 120 GLU A N 1
ATOM 953 C CA . GLU A 1 120 ? 1.845 -10.973 9.907 1.00 94.62 120 GLU A CA 1
ATOM 954 C C . GLU A 1 120 ? 3.116 -10.119 9.726 1.00 94.62 120 GLU A C 1
ATOM 956 O O . GLU A 1 120 ? 4.100 -10.302 10.436 1.00 94.62 120 GLU A O 1
ATOM 961 N N . LYS A 1 121 ? 3.110 -9.194 8.761 1.00 94.81 121 LYS A N 1
ATOM 962 C CA . LYS A 1 121 ? 4.245 -8.330 8.423 1.00 94.81 121 LYS A CA 1
ATOM 963 C C . LYS A 1 121 ? 3.970 -6.848 8.665 1.00 94.81 121 LYS A C 1
ATOM 965 O O . LYS A 1 121 ? 4.777 -6.034 8.224 1.00 94.81 121 LYS A O 1
ATOM 970 N N . ASP A 1 122 ? 2.818 -6.502 9.246 1.00 94.94 122 ASP A N 1
ATOM 971 C CA . ASP A 1 122 ? 2.321 -5.123 9.323 1.00 94.94 122 ASP A CA 1
ATOM 972 C C . ASP A 1 122 ? 2.402 -4.403 7.965 1.00 94.94 122 ASP A C 1
ATOM 974 O O . ASP A 1 122 ? 2.740 -3.226 7.881 1.00 94.94 122 ASP A O 1
ATOM 978 N N . LEU A 1 123 ? 2.158 -5.134 6.873 1.00 96.00 123 LEU A N 1
ATOM 979 C CA . LEU A 1 123 ? 2.422 -4.669 5.516 1.00 96.00 123 LEU A CA 1
ATOM 980 C C . LEU A 1 123 ? 1.119 -4.438 4.759 1.00 96.00 123 LEU A C 1
ATOM 982 O O . LEU A 1 123 ? 0.252 -5.307 4.717 1.00 96.00 123 LEU A O 1
ATOM 986 N N . ILE A 1 124 ? 1.028 -3.310 4.074 1.00 95.31 124 ILE A N 1
ATOM 987 C CA . ILE A 1 124 ? -0.013 -2.999 3.105 1.00 95.31 124 ILE A CA 1
ATOM 988 C C . ILE A 1 124 ? 0.663 -2.823 1.751 1.00 95.31 124 ILE A C 1
ATOM 990 O O . ILE A 1 124 ? 1.658 -2.118 1.621 1.00 95.31 124 ILE A O 1
ATOM 994 N N . VAL A 1 125 ? 0.139 -3.476 0.725 1.00 94.81 125 VAL A N 1
ATOM 995 C CA . VAL A 1 125 ? 0.628 -3.344 -0.646 1.00 94.81 125 VAL A CA 1
ATOM 996 C C . VAL A 1 125 ? -0.486 -2.730 -1.472 1.00 94.81 125 VAL A C 1
ATOM 998 O O . VAL A 1 125 ? -1.610 -3.236 -1.462 1.00 94.81 125 VAL A O 1
ATOM 1001 N N . ILE A 1 126 ? -0.183 -1.643 -2.173 1.00 92.94 126 ILE A N 1
ATOM 1002 C CA . ILE A 1 126 ? -1.157 -0.855 -2.929 1.00 92.94 126 ILE A CA 1
ATOM 1003 C C . ILE A 1 126 ? -0.722 -0.790 -4.392 1.00 92.94 126 ILE A C 1
ATOM 1005 O O . ILE A 1 126 ? 0.436 -0.507 -4.695 1.00 92.94 126 ILE A O 1
ATOM 1009 N N . ASP A 1 127 ? -1.665 -1.039 -5.298 1.00 91.31 127 ASP A N 1
ATOM 1010 C CA . ASP A 1 127 ? -1.518 -0.796 -6.729 1.00 91.31 127 ASP A CA 1
ATOM 1011 C C . ASP A 1 127 ? -1.645 0.703 -6.992 1.00 91.31 127 ASP A C 1
ATOM 1013 O O . ASP A 1 127 ? -2.741 1.243 -7.182 1.00 91.31 127 ASP A O 1
ATOM 1017 N N . TYR A 1 128 ? -0.506 1.386 -6.983 1.00 87.06 128 TYR A N 1
ATOM 1018 C CA . TYR A 1 128 ? -0.450 2.825 -7.175 1.00 87.06 128 TYR A CA 1
ATOM 1019 C C . TYR A 1 128 ? -0.992 3.242 -8.548 1.00 87.06 128 TYR A C 1
ATOM 1021 O O . TYR A 1 128 ? -1.633 4.281 -8.661 1.00 87.06 128 TYR A O 1
ATOM 1029 N N . SER A 1 129 ? -0.836 2.409 -9.584 1.00 84.31 129 SER A N 1
ATOM 1030 C CA . SER A 1 129 ? -1.358 2.720 -10.926 1.00 84.31 129 SER A CA 1
ATOM 1031 C C . SER A 1 129 ? -2.874 2.930 -10.966 1.00 84.31 129 SER A C 1
ATOM 1033 O O . SER A 1 129 ? -3.393 3.576 -11.877 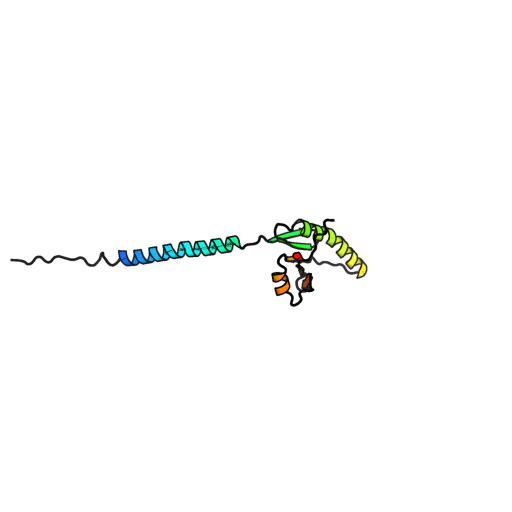1.00 84.31 129 SER A O 1
ATOM 1035 N N . LYS A 1 130 ? -3.584 2.364 -9.984 1.00 84.00 130 LYS A N 1
ATOM 1036 C CA . LYS A 1 130 ? -5.038 2.442 -9.850 1.00 84.00 130 LYS A CA 1
ATOM 1037 C C . LYS A 1 130 ? -5.494 3.441 -8.799 1.00 84.00 130 LYS A C 1
ATOM 1039 O O . LYS A 1 130 ? -6.688 3.732 -8.740 1.00 84.00 130 LYS A O 1
ATOM 1044 N N . MET A 1 131 ? -4.577 3.998 -8.011 1.00 76.88 131 MET A N 1
ATOM 1045 C CA . MET A 1 131 ? -4.846 5.230 -7.287 1.00 76.88 131 MET A CA 1
ATOM 1046 C C . MET A 1 131 ? -4.858 6.357 -8.315 1.00 76.88 131 MET A C 1
ATOM 1048 O O . MET A 1 131 ? -3.824 6.881 -8.716 1.00 76.88 131 MET A O 1
ATOM 1052 N N . SER A 1 132 ? -6.050 6.720 -8.790 1.00 60.72 132 SER A N 1
ATOM 1053 C CA . SER A 1 132 ? -6.231 7.981 -9.501 1.00 60.72 132 SER A CA 1
ATOM 1054 C C . SER A 1 132 ? -5.686 9.080 -8.599 1.00 60.72 132 SER A C 1
ATOM 1056 O O . SER A 1 132 ? -6.242 9.270 -7.514 1.00 60.72 132 SER A O 1
ATOM 1058 N N . ALA A 1 133 ? -4.608 9.739 -9.034 1.00 53.59 133 ALA A N 1
ATOM 1059 C CA . ALA A 1 133 ? -4.071 10.942 -8.423 1.00 53.59 133 ALA A CA 1
ATOM 1060 C C . ALA A 1 133 ? -5.230 11.923 -8.228 1.00 53.59 133 ALA A C 1
ATOM 1062 O O . ALA A 1 133 ? -5.626 12.629 -9.156 1.00 53.59 133 ALA A O 1
ATOM 1063 N N . HIS A 1 134 ? -5.836 11.909 -7.044 1.00 46.16 134 HIS A N 1
ATOM 1064 C CA . HIS A 1 134 ? -6.665 13.013 -6.631 1.00 46.16 134 HIS A CA 1
ATOM 1065 C C . HIS A 1 134 ? -5.655 14.109 -6.348 1.00 46.16 134 HIS A C 1
ATOM 1067 O O . HIS A 1 134 ? -4.921 14.062 -5.370 1.00 46.16 134 HIS A O 1
ATOM 1073 N N . THR A 1 135 ? -5.539 15.051 -7.277 1.00 37.50 135 THR A N 1
ATOM 1074 C CA . THR A 1 135 ? -5.032 16.370 -6.929 1.00 37.50 135 THR A CA 1
ATOM 1075 C C . THR A 1 135 ? -6.083 16.970 -5.999 1.00 37.50 135 THR A C 1
ATOM 1077 O O . THR A 1 135 ? -7.097 17.477 -6.479 1.00 37.50 135 THR A O 1
ATOM 1080 N N . PHE A 1 136 ? -5.909 16.790 -4.691 1.00 44.66 136 PHE A N 1
ATOM 1081 C CA . PHE A 1 136 ? -6.546 17.652 -3.701 1.00 44.66 136 PHE A CA 1
ATOM 1082 C C . PHE A 1 136 ? -5.750 18.955 -3.595 1.00 44.66 136 PHE A C 1
ATOM 1084 O O . PHE A 1 136 ? -4.502 18.896 -3.692 1.00 44.66 136 PHE A O 1
#

Foldseek 3Di:
DDDDDDDDPPPPPPPVVVVVVVVVVVVVVVVVVVVVVVVVVVPDFDWDWDQALLEIEIDGDVCVVVVVVCSVCVVVVQVVVCVVPVDRPP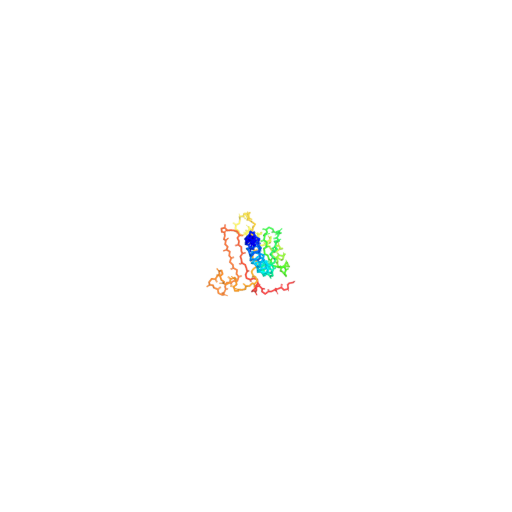HHAYEYEDADLVVVCVVPVDSPDQKDDDVVRSYIYGDNVPPPPPPD

Secondary structure (DSSP, 8-state):
-PPPP----TTSTTTHHHHHHHHHHHHHHHHHHHHHHHHHHTS---EEEEEETTEEEEEEGGGHHHHHHHHHHHHHHHHHHHHHH--------EEEEE--HHHHHHHSS-TT-SEEEEGGGTEEEEEGGGS-----

pLDDT: mean 78.87, std 16.94, range [37.5, 97.5]

Mean predicted aligned error: 14.14 Å